Protein AF-A0A7W9QF88-F1 (afdb_monomer_lite)

Organism: NCBI:txid1042984

Sequence (93 aa):
MTTAPSSRALGRGVSQLIPSSTVTTPANQASAALAALRPVPVHIGVLQAAVVLLEDTEQRAEDEGTLAATRETVTLLRAAMDRGVESVEDDTR

Secondary structure (DSSP, 8-state):
---PPPGGGHHHHHTTTS-------HHHHHHHHHHTPPP----HHHHHHHHHHHHHHHHH--SHHHHHHHHHHHHHHHHHHHHHHHHHHHTT-

Structure (mmCIF, N/CA/C/O backbone):
data_AF-A0A7W9QF88-F1
#
_entry.id   AF-A0A7W9QF88-F1
#
loop_
_atom_site.group_PDB
_atom_site.id
_atom_site.type_symbol
_atom_site.label_atom_id
_atom_site.label_alt_id
_atom_site.label_comp_id
_atom_site.label_asym_id
_atom_site.label_entity_id
_atom_site.label_seq_id
_atom_site.pdbx_PDB_ins_code
_atom_site.Cartn_x
_atom_site.Cartn_y
_atom_site.Cartn_z
_atom_site.occupancy
_atom_site.B_iso_or_equiv
_atom_site.auth_seq_id
_atom_site.auth_comp_id
_atom_site.auth_asym_id
_atom_site.auth_atom_id
_atom_site.pdbx_PDB_model_num
ATOM 1 N N . MET A 1 1 ? 38.151 49.673 -47.753 1.00 37.72 1 MET A N 1
ATOM 2 C CA . MET A 1 1 ? 36.881 49.296 -47.096 1.00 37.72 1 MET A CA 1
ATOM 3 C C . MET A 1 1 ? 37.033 47.870 -46.592 1.00 37.72 1 MET A C 1
ATOM 5 O O . MET A 1 1 ? 37.125 46.977 -47.419 1.00 37.72 1 MET A O 1
ATOM 9 N N . THR A 1 2 ? 37.179 47.665 -45.280 1.00 41.16 2 THR A N 1
ATOM 10 C CA . THR A 1 2 ? 37.315 46.321 -44.689 1.00 41.16 2 THR A CA 1
ATOM 11 C C . THR A 1 2 ? 35.952 45.905 -44.141 1.00 41.16 2 THR A C 1
ATOM 13 O O . THR A 1 2 ? 35.376 46.615 -43.318 1.00 41.16 2 THR A O 1
ATOM 16 N N . THR A 1 3 ? 35.383 44.816 -44.648 1.00 53.06 3 THR A N 1
ATOM 17 C CA . THR A 1 3 ? 34.104 44.273 -44.175 1.00 53.06 3 THR A CA 1
ATOM 18 C C . THR A 1 3 ? 34.398 43.206 -43.128 1.00 53.06 3 THR A C 1
ATOM 20 O O . THR A 1 3 ? 34.916 42.142 -43.461 1.00 53.06 3 THR A O 1
ATOM 23 N N . ALA A 1 4 ? 34.105 43.491 -41.858 1.00 54.88 4 ALA A N 1
ATOM 24 C CA . ALA A 1 4 ? 34.234 42.509 -40.786 1.00 54.88 4 ALA A CA 1
ATOM 25 C C . ALA A 1 4 ? 33.241 41.344 -41.004 1.00 54.88 4 ALA A C 1
ATOM 27 O O . ALA A 1 4 ? 32.076 41.598 -41.329 1.00 54.88 4 ALA A O 1
ATOM 28 N N . PRO A 1 5 ? 33.659 40.076 -40.838 1.00 49.50 5 PRO A N 1
ATOM 29 C CA . PRO A 1 5 ? 32.767 38.938 -41.007 1.00 49.50 5 PRO A CA 1
ATOM 30 C C . PRO A 1 5 ? 31.708 38.919 -39.897 1.00 49.50 5 PRO A C 1
ATOM 32 O O . PRO A 1 5 ? 31.986 39.150 -38.721 1.00 49.50 5 PRO A O 1
ATOM 35 N N . SER A 1 6 ? 30.459 38.682 -40.295 1.00 51.12 6 SER A N 1
ATOM 36 C CA . SER A 1 6 ? 29.288 38.797 -39.429 1.00 51.12 6 SER A CA 1
ATOM 37 C C . SER A 1 6 ? 29.320 37.770 -38.284 1.00 51.12 6 SER A C 1
ATOM 39 O O . SER A 1 6 ? 29.348 36.562 -38.519 1.00 51.12 6 SER A O 1
ATOM 41 N N . SER A 1 7 ? 29.198 38.262 -37.050 1.00 55.09 7 SER A N 1
ATOM 42 C CA . SER A 1 7 ? 29.092 37.497 -35.792 1.00 55.09 7 SER A CA 1
ATOM 43 C C . SER A 1 7 ? 27.875 36.538 -35.718 1.00 55.09 7 SER A C 1
ATOM 45 O O . SER A 1 7 ? 27.733 35.754 -34.784 1.00 55.09 7 SER A O 1
ATOM 47 N N . ARG A 1 8 ? 26.978 36.527 -36.721 1.00 54.25 8 ARG A N 1
ATOM 48 C CA . ARG A 1 8 ? 25.733 35.728 -36.698 1.00 54.25 8 ARG A CA 1
ATOM 49 C C . ARG A 1 8 ? 25.897 34.235 -37.004 1.00 54.25 8 ARG A C 1
ATOM 51 O O . ARG A 1 8 ? 24.961 33.481 -36.754 1.00 54.25 8 ARG A O 1
ATOM 58 N N . ALA A 1 9 ? 27.040 33.786 -37.524 1.00 54.69 9 ALA A N 1
ATOM 59 C CA . ALA A 1 9 ? 27.240 32.372 -37.865 1.00 54.69 9 ALA A CA 1
ATOM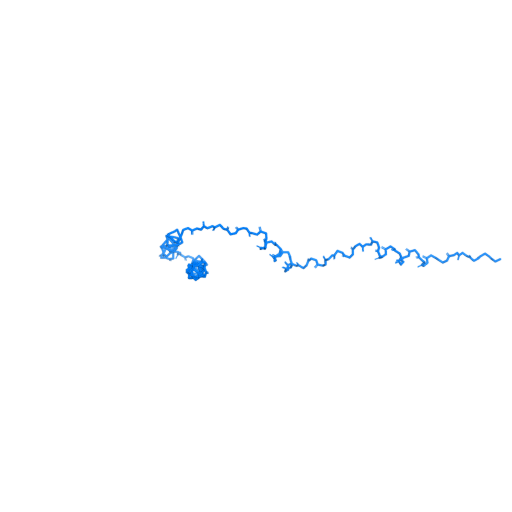 60 C C . ALA A 1 9 ? 27.526 31.478 -36.638 1.00 54.69 9 ALA A C 1
ATOM 62 O O . ALA A 1 9 ? 27.238 30.284 -36.666 1.00 54.69 9 ALA A O 1
ATOM 63 N N . LEU A 1 10 ? 28.029 32.050 -35.537 1.00 55.22 10 LEU A N 1
ATOM 64 C CA . LEU A 1 10 ? 28.460 31.294 -34.352 1.00 55.22 10 LEU A CA 1
ATOM 65 C C . LEU A 1 10 ? 27.302 30.874 -33.426 1.00 55.22 10 LEU A C 1
ATOM 67 O O . LEU A 1 10 ? 27.454 29.948 -32.637 1.00 55.22 10 LEU A O 1
ATOM 71 N N . GLY A 1 11 ? 26.124 31.498 -33.546 1.00 56.69 11 GLY A N 1
ATOM 72 C CA . GLY A 1 11 ? 24.964 31.205 -32.691 1.00 56.69 11 GLY A CA 1
ATOM 73 C C . GLY A 1 11 ? 24.121 29.997 -33.123 1.00 56.69 11 GLY A C 1
ATOM 74 O O . GLY A 1 11 ? 23.386 29.446 -32.309 1.00 56.69 11 GLY A O 1
ATOM 75 N N . ARG A 1 12 ? 24.210 29.557 -34.389 1.00 60.12 12 ARG A N 1
ATOM 76 C CA . ARG A 1 12 ? 23.383 28.441 -34.898 1.00 60.12 12 ARG A CA 1
ATOM 77 C C . ARG A 1 12 ? 24.006 27.058 -34.706 1.00 60.12 12 ARG A C 1
ATOM 79 O O . ARG A 1 12 ? 23.263 26.088 -34.616 1.00 60.12 12 ARG A O 1
ATOM 86 N N . GLY A 1 13 ? 25.333 26.970 -34.611 1.00 59.72 13 GLY A N 1
ATOM 87 C CA . GLY A 1 13 ? 26.036 25.704 -34.367 1.00 59.72 13 GLY A CA 1
ATOM 88 C C . GLY A 1 13 ? 25.967 25.252 -32.906 1.00 59.72 13 GLY A C 1
ATOM 89 O O . GLY A 1 13 ? 25.757 24.075 -32.636 1.00 59.72 13 GLY A O 1
ATOM 90 N N . VAL A 1 14 ? 26.052 26.191 -31.955 1.00 59.25 14 VAL A N 1
ATOM 91 C CA . VAL A 1 14 ? 26.005 25.879 -30.512 1.00 59.25 14 VAL A CA 1
ATOM 92 C C . VAL A 1 14 ? 24.643 25.358 -30.054 1.00 59.25 14 VAL A C 1
ATOM 94 O O . VAL A 1 14 ? 24.581 24.506 -29.176 1.00 59.25 14 VAL A O 1
ATOM 97 N N . SER A 1 15 ? 23.551 25.792 -30.690 1.00 57.44 15 SER A N 1
ATOM 98 C CA . SER A 1 15 ? 22.204 25.317 -30.353 1.00 57.44 15 SER A CA 1
ATOM 99 C C . SER A 1 15 ? 21.951 23.863 -30.777 1.00 57.44 15 SER A C 1
ATOM 101 O O . SER A 1 15 ? 21.015 23.259 -30.269 1.00 57.44 15 SER A O 1
ATOM 103 N N . GLN A 1 16 ? 22.769 23.302 -31.680 1.00 58.72 16 GLN A N 1
ATOM 104 C CA . GLN A 1 16 ? 22.738 21.874 -32.034 1.00 58.72 16 GLN A CA 1
ATOM 105 C C . GLN A 1 16 ? 23.660 21.015 -31.155 1.00 58.72 16 GLN A C 1
ATOM 107 O O . GLN A 1 16 ? 23.581 19.792 -31.202 1.00 58.72 16 GLN A O 1
ATOM 112 N N . LEU A 1 17 ? 24.535 21.644 -30.362 1.00 60.06 17 LEU A N 1
ATOM 113 C CA . LEU A 1 17 ? 25.455 20.967 -29.444 1.00 60.06 17 LEU A CA 1
ATOM 114 C C . LEU A 1 17 ? 24.910 20.856 -28.021 1.00 60.06 17 LEU A C 1
ATOM 116 O O . LEU A 1 17 ? 25.485 20.126 -27.221 1.00 60.06 17 LEU A O 1
ATOM 120 N N . ILE A 1 18 ? 23.824 21.563 -27.697 1.00 61.16 18 ILE A N 1
ATOM 121 C CA . ILE A 1 18 ? 23.080 21.328 -26.462 1.00 61.16 18 ILE A CA 1
ATOM 122 C C . ILE A 1 18 ? 22.195 20.116 -26.751 1.00 61.16 18 ILE A C 1
ATOM 124 O O . ILE A 1 18 ? 21.247 20.252 -27.533 1.00 61.16 18 ILE A O 1
ATOM 128 N N . PRO A 1 19 ? 22.478 18.934 -26.170 1.00 56.34 19 PRO A N 1
ATOM 129 C CA . PRO A 1 19 ? 21.541 17.831 -26.239 1.00 56.34 19 PRO A CA 1
ATOM 130 C C . PRO A 1 19 ? 20.244 18.386 -25.674 1.00 56.34 19 PRO A C 1
ATOM 132 O O . PRO A 1 19 ? 20.216 18.853 -24.534 1.00 56.34 19 PRO A O 1
ATOM 135 N N . SER A 1 20 ? 19.198 18.424 -26.496 1.00 56.16 20 SER A N 1
ATOM 136 C CA . SER A 1 20 ? 17.858 18.703 -26.005 1.00 56.16 20 SER A CA 1
ATOM 137 C C . SER A 1 20 ? 17.584 17.582 -25.021 1.00 56.16 20 SER A C 1
ATOM 139 O O . SER A 1 20 ? 17.334 16.454 -25.446 1.00 56.16 20 SER A O 1
ATOM 141 N N . SER A 1 21 ? 17.793 17.842 -23.728 1.00 57.25 21 SER A N 1
ATOM 142 C CA . SER A 1 21 ? 17.537 16.866 -22.686 1.00 57.25 21 SER A CA 1
ATOM 143 C C . SER A 1 21 ? 16.115 16.408 -22.931 1.00 57.25 21 SER A C 1
ATOM 145 O O . SER A 1 21 ? 15.195 17.228 -22.984 1.00 57.25 21 SER A O 1
ATOM 147 N N . THR A 1 22 ? 15.959 15.117 -23.230 1.00 61.78 22 THR A N 1
ATOM 148 C CA . THR A 1 22 ? 14.652 14.474 -23.337 1.00 61.78 22 THR A CA 1
ATOM 149 C C . THR A 1 22 ? 13.811 15.041 -22.217 1.00 61.78 22 THR A C 1
ATOM 151 O O . THR A 1 22 ? 14.237 14.958 -21.067 1.00 61.78 22 THR A O 1
ATOM 154 N N . VAL A 1 23 ? 12.716 15.726 -22.558 1.00 61.25 23 VAL A N 1
ATOM 155 C CA . VAL A 1 23 ? 11.883 16.426 -21.581 1.00 61.25 23 VAL A CA 1
ATOM 156 C C . VAL A 1 23 ? 11.378 15.366 -20.614 1.00 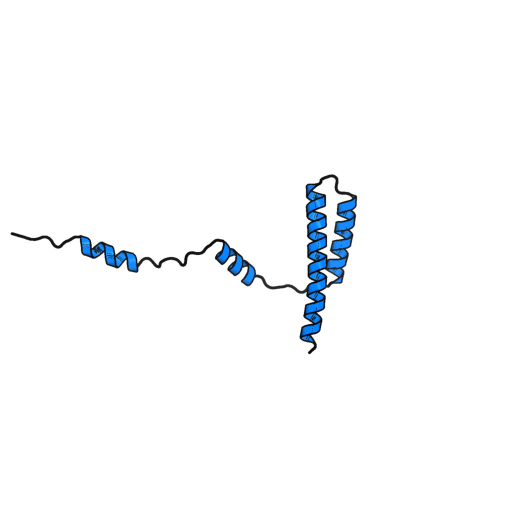61.25 23 VAL A C 1
ATOM 158 O O . VAL A 1 23 ? 10.429 14.635 -20.897 1.00 61.25 23 VAL A O 1
ATOM 161 N N . THR A 1 24 ? 12.083 15.216 -19.499 1.00 68.38 24 THR A N 1
ATOM 162 C CA . THR A 1 24 ? 11.770 14.224 -18.489 1.00 68.38 24 THR A CA 1
ATOM 163 C C . THR A 1 24 ? 10.598 14.784 -17.706 1.00 68.38 24 THR A C 1
ATOM 165 O O . THR A 1 24 ? 10.773 15.498 -16.721 1.00 68.38 24 THR A O 1
ATOM 168 N N . THR A 1 25 ? 9.388 14.519 -18.192 1.00 82.44 25 THR A N 1
ATOM 169 C CA . THR A 1 25 ? 8.163 14.910 -17.498 1.00 82.44 25 THR A CA 1
ATOM 170 C C . THR A 1 25 ? 8.075 14.166 -16.161 1.00 82.44 25 THR A C 1
ATOM 172 O O . THR A 1 25 ? 8.575 13.042 -16.058 1.00 82.44 25 THR A O 1
ATOM 175 N N . PRO A 1 26 ? 7.414 14.732 -15.137 1.00 84.62 26 PRO A N 1
ATOM 176 C CA . PRO A 1 26 ? 7.161 14.017 -13.885 1.00 84.62 26 PRO A CA 1
ATOM 177 C C . PRO A 1 26 ? 6.494 12.652 -14.108 1.00 84.62 26 PRO A C 1
ATOM 179 O O . PRO A 1 26 ? 6.841 11.680 -13.446 1.00 84.62 26 PRO A O 1
ATOM 182 N N . ALA A 1 27 ? 5.611 12.553 -15.107 1.00 86.94 27 ALA A N 1
ATOM 183 C CA . ALA A 1 27 ? 4.982 11.296 -15.502 1.00 86.94 27 ALA A CA 1
ATOM 184 C C . ALA A 1 27 ? 5.997 10.259 -16.017 1.00 86.94 27 ALA A C 1
ATOM 186 O O . ALA A 1 27 ? 5.925 9.101 -15.618 1.00 86.94 27 ALA A O 1
ATOM 187 N N . ASN A 1 28 ? 6.974 10.671 -16.837 1.00 85.06 28 ASN A N 1
ATOM 188 C CA . ASN A 1 28 ? 8.033 9.784 -17.332 1.00 85.06 28 ASN A CA 1
ATOM 189 C C . ASN A 1 28 ? 8.980 9.326 -16.212 1.00 85.06 28 ASN A C 1
ATOM 191 O O . ASN A 1 28 ? 9.487 8.209 -16.256 1.00 85.06 28 ASN A O 1
ATOM 195 N N . GLN A 1 29 ? 9.218 10.167 -15.199 1.00 86.00 29 GLN A N 1
ATOM 196 C CA . GLN A 1 29 ? 10.001 9.765 -14.023 1.00 86.00 29 GLN A CA 1
ATOM 197 C C . GLN A 1 29 ? 9.227 8.770 -13.163 1.00 86.00 29 GLN A C 1
ATOM 199 O O . GLN A 1 29 ? 9.796 7.774 -12.731 1.00 86.00 29 GLN A O 1
ATOM 204 N N . ALA A 1 30 ? 7.931 9.013 -12.950 1.00 85.88 30 ALA A N 1
ATOM 205 C CA . ALA A 1 30 ? 7.073 8.122 -12.182 1.00 85.88 30 ALA A CA 1
ATOM 206 C C . ALA A 1 30 ? 6.955 6.743 -12.844 1.00 85.88 30 ALA A C 1
ATOM 208 O O . ALA A 1 30 ? 7.122 5.728 -12.174 1.00 85.88 30 ALA A O 1
ATOM 209 N N . SER A 1 31 ? 6.738 6.685 -14.160 1.00 86.56 31 SER A N 1
ATOM 210 C CA . SER A 1 31 ? 6.666 5.415 -14.888 1.00 86.56 31 SER A CA 1
ATOM 211 C C . SER A 1 31 ? 8.004 4.675 -14.900 1.00 86.56 31 SER A C 1
ATOM 213 O O . SER A 1 31 ? 8.022 3.467 -14.679 1.00 86.56 31 SER A O 1
ATOM 215 N N . ALA A 1 32 ? 9.126 5.381 -15.077 1.00 87.25 32 ALA A N 1
ATOM 216 C CA . ALA A 1 32 ? 10.455 4.780 -14.987 1.00 87.25 32 ALA A CA 1
ATOM 217 C C . ALA A 1 32 ? 10.756 4.239 -13.578 1.00 87.25 32 ALA A C 1
ATOM 219 O O . ALA A 1 32 ? 11.297 3.144 -13.444 1.00 87.25 32 ALA A O 1
ATOM 220 N N . ALA A 1 33 ? 10.371 4.974 -12.531 1.00 86.31 33 ALA A N 1
ATOM 221 C CA . ALA A 1 33 ? 10.521 4.531 -11.149 1.00 86.31 33 ALA A CA 1
ATOM 222 C C . ALA A 1 33 ? 9.667 3.290 -10.858 1.00 86.31 33 ALA A C 1
ATOM 224 O O . ALA A 1 33 ? 10.168 2.340 -10.265 1.00 86.31 33 ALA A O 1
ATOM 225 N N . LEU A 1 34 ? 8.413 3.262 -11.325 1.00 85.44 34 LEU A N 1
ATOM 226 C CA . LEU A 1 34 ? 7.530 2.099 -11.197 1.00 85.44 34 LEU A CA 1
ATOM 227 C C . LEU A 1 34 ? 8.069 0.885 -11.960 1.00 85.44 34 LEU A C 1
ATOM 229 O O . LEU A 1 34 ? 8.059 -0.219 -11.425 1.00 85.44 34 LEU A O 1
ATOM 233 N N . ALA A 1 35 ? 8.592 1.083 -13.172 1.00 87.12 35 ALA A N 1
ATOM 234 C CA . ALA A 1 35 ? 9.196 0.017 -13.970 1.00 87.12 35 ALA A CA 1
ATOM 235 C C . ALA A 1 35 ? 10.472 -0.561 -13.333 1.00 87.12 35 ALA A C 1
ATOM 237 O O . ALA A 1 35 ? 10.826 -1.708 -13.596 1.00 87.12 35 ALA A O 1
ATOM 238 N N . ALA A 1 36 ?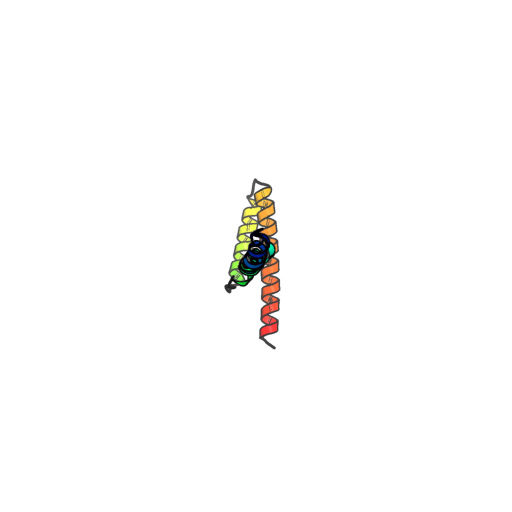 11.159 0.217 -12.492 1.00 91.06 36 ALA A N 1
ATOM 239 C CA . ALA A 1 36 ? 12.328 -0.239 -11.748 1.00 91.06 36 ALA A CA 1
ATOM 240 C C . ALA A 1 36 ? 11.974 -1.057 -10.490 1.00 91.06 36 ALA A C 1
ATOM 242 O O . ALA A 1 36 ? 12.864 -1.666 -9.891 1.00 91.06 36 ALA A O 1
ATOM 243 N N . LEU A 1 37 ? 10.704 -1.085 -10.066 1.00 90.50 37 LEU A N 1
ATOM 244 C CA . LEU A 1 37 ? 10.279 -1.871 -8.911 1.00 90.50 37 LEU A CA 1
ATOM 245 C C . LEU A 1 37 ? 10.233 -3.359 -9.261 1.00 90.50 37 LEU A C 1
ATOM 247 O O . LEU A 1 37 ? 9.645 -3.769 -10.260 1.00 90.50 37 LEU A O 1
ATOM 251 N N . ARG A 1 38 ? 10.812 -4.189 -8.389 1.00 87.12 38 ARG A N 1
ATOM 252 C CA . ARG A 1 38 ? 10.697 -5.645 -8.487 1.00 87.12 38 ARG A CA 1
ATOM 253 C C . ARG A 1 38 ? 9.539 -6.128 -7.609 1.00 87.12 38 ARG A C 1
ATOM 255 O O . ARG A 1 38 ? 9.580 -5.864 -6.404 1.00 87.12 38 ARG A O 1
ATOM 262 N N . PRO A 1 39 ? 8.553 -6.864 -8.151 1.00 82.44 39 PRO A N 1
ATOM 263 C CA . PRO A 1 39 ? 7.522 -7.478 -7.327 1.00 82.44 39 PRO A CA 1
ATOM 264 C C . PRO A 1 39 ? 8.152 -8.512 -6.386 1.00 82.44 39 PRO A C 1
ATOM 266 O O . PRO A 1 39 ? 9.049 -9.267 -6.771 1.00 82.44 39 PRO A O 1
ATOM 269 N N . VAL A 1 40 ? 7.696 -8.523 -5.135 1.00 84.75 40 VAL A N 1
ATOM 270 C CA . VAL A 1 40 ? 8.108 -9.503 -4.125 1.00 84.75 40 VAL A CA 1
ATOM 271 C C . VAL A 1 40 ? 6.908 -10.398 -3.835 1.00 84.75 40 VAL A C 1
ATOM 273 O O . VAL A 1 40 ? 5.855 -9.870 -3.473 1.00 84.75 40 VAL A O 1
ATOM 276 N N . PRO A 1 41 ? 7.034 -11.728 -3.985 1.00 84.62 41 PRO A N 1
ATOM 277 C CA . PRO A 1 41 ? 5.948 -12.630 -3.651 1.00 84.62 41 PRO A CA 1
ATOM 278 C C . PRO A 1 41 ? 5.689 -12.576 -2.146 1.00 84.62 41 PRO A C 1
ATOM 280 O O . PRO A 1 41 ? 6.601 -12.721 -1.329 1.00 84.62 41 PRO A O 1
ATOM 283 N N . 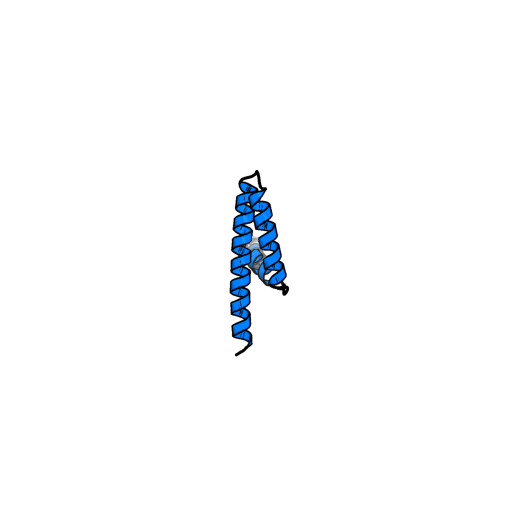VAL A 1 42 ? 4.428 -12.376 -1.785 1.00 88.00 42 VAL A N 1
ATOM 284 C CA . VAL A 1 42 ? 3.947 -12.411 -0.404 1.00 88.00 42 VAL A CA 1
ATOM 285 C C . VAL A 1 42 ? 2.914 -13.519 -0.273 1.00 88.00 42 VAL A C 1
ATOM 287 O O . VAL A 1 42 ? 2.185 -13.820 -1.214 1.00 88.00 42 VAL A O 1
ATOM 290 N N . HIS A 1 43 ? 2.858 -14.155 0.894 1.00 91.81 43 HIS A N 1
ATOM 291 C CA . HIS A 1 43 ? 1.853 -15.183 1.143 1.00 91.81 43 HIS A CA 1
ATOM 292 C C . HIS A 1 43 ? 0.493 -14.513 1.351 1.00 91.81 43 HIS A C 1
ATOM 294 O O . HIS A 1 43 ? 0.396 -13.560 2.124 1.00 91.81 43 HIS A O 1
ATOM 300 N N . ILE A 1 44 ? -0.566 -15.044 0.732 1.00 91.12 44 ILE A N 1
ATOM 301 C CA . ILE A 1 44 ? -1.933 -14.514 0.889 1.00 91.12 44 ILE A CA 1
ATOM 302 C C . ILE A 1 44 ? -2.342 -14.449 2.369 1.00 91.12 44 ILE A C 1
ATOM 304 O O . ILE A 1 44 ? -2.936 -13.463 2.794 1.00 91.12 44 ILE A O 1
ATOM 308 N N . GLY A 1 45 ? -1.929 -15.424 3.187 1.00 92.56 45 GLY A N 1
ATOM 309 C CA . GLY A 1 45 ? -2.187 -15.413 4.633 1.00 92.56 45 GLY A CA 1
ATOM 310 C C . GLY A 1 45 ? -1.622 -14.189 5.369 1.00 92.56 45 GLY A C 1
ATOM 311 O O . GLY A 1 45 ? -2.202 -13.749 6.357 1.00 92.56 45 GLY A O 1
ATOM 312 N N . VAL A 1 46 ? -0.534 -13.585 4.873 1.00 93.62 46 VAL A N 1
ATOM 313 C CA . VAL A 1 46 ? 0.026 -12.344 5.439 1.00 93.62 46 VAL A CA 1
ATOM 314 C C . VAL A 1 46 ? -0.872 -11.149 5.118 1.00 93.62 46 VAL A C 1
ATOM 316 O O . VAL A 1 46 ? -1.121 -10.321 5.990 1.00 93.62 46 VAL A O 1
ATOM 319 N N . LEU A 1 47 ? -1.401 -11.077 3.892 1.00 93.50 47 LEU A N 1
ATOM 320 C CA . LEU A 1 47 ? -2.347 -10.032 3.486 1.00 93.50 47 LEU A CA 1
ATOM 321 C C . LEU A 1 47 ? -3.665 -10.153 4.267 1.00 93.50 47 LEU A C 1
ATOM 323 O O . LEU A 1 47 ? -4.180 -9.153 4.757 1.00 93.50 47 LEU A O 1
ATOM 327 N N . GLN A 1 48 ? -4.164 -11.378 4.455 1.00 93.31 48 GLN A N 1
ATOM 328 C CA . GLN A 1 48 ? -5.346 -11.654 5.277 1.00 93.31 48 GLN A CA 1
ATOM 329 C C . GLN A 1 48 ? -5.137 -11.225 6.735 1.00 93.31 48 GLN A C 1
ATOM 331 O O . GLN A 1 48 ? -5.994 -10.554 7.304 1.00 93.31 48 GLN A O 1
ATOM 336 N N . ALA A 1 49 ? -3.983 -11.549 7.328 1.00 95.88 49 ALA A N 1
ATOM 337 C CA . ALA A 1 49 ? -3.653 -11.115 8.684 1.00 95.88 49 ALA A CA 1
ATOM 338 C C . ALA A 1 49 ? -3.579 -9.583 8.800 1.00 95.88 49 ALA A C 1
ATOM 340 O O . ALA A 1 49 ? -4.078 -9.019 9.771 1.00 95.88 49 ALA A O 1
ATOM 341 N N . ALA A 1 50 ? -3.007 -8.901 7.803 1.00 95.50 50 ALA A N 1
ATOM 342 C CA . ALA A 1 50 ? -2.958 -7.441 7.775 1.00 95.50 50 ALA A CA 1
ATOM 343 C C . ALA A 1 50 ? -4.360 -6.813 7.728 1.00 95.50 50 ALA A C 1
ATOM 345 O O . ALA A 1 50 ? -4.604 -5.842 8.438 1.00 95.50 50 ALA A O 1
ATOM 346 N N . VAL A 1 51 ? -5.291 -7.385 6.955 1.00 96.62 51 VAL A N 1
ATOM 347 C CA . VAL A 1 51 ? -6.693 -6.930 6.928 1.00 96.62 51 VAL A CA 1
ATOM 348 C C . VAL A 1 51 ? -7.333 -7.042 8.312 1.00 96.62 51 VAL A C 1
ATOM 350 O O . VAL A 1 51 ? -7.913 -6.067 8.773 1.00 96.62 51 VAL A O 1
ATOM 353 N N . VAL A 1 52 ? -7.156 -8.166 9.014 1.00 96.88 52 VAL A N 1
ATOM 354 C CA . VAL A 1 52 ? -7.701 -8.346 10.374 1.00 96.88 52 VAL A CA 1
ATOM 355 C C . VAL A 1 52 ? -7.141 -7.304 11.354 1.00 96.88 52 VAL A C 1
ATOM 357 O O . VAL A 1 52 ? -7.883 -6.748 12.160 1.00 96.88 52 VAL A O 1
ATOM 360 N N . LEU A 1 53 ? -5.841 -7.000 11.276 1.00 96.00 53 LEU A N 1
ATOM 361 C CA . LEU A 1 53 ? -5.214 -5.975 12.122 1.00 96.00 53 LEU A CA 1
ATOM 362 C C . LEU A 1 53 ? -5.716 -4.559 11.802 1.00 96.00 53 LEU A C 1
ATOM 364 O O . LEU A 1 53 ? -5.865 -3.731 12.701 1.00 96.00 53 LEU A O 1
ATOM 368 N N . LEU A 1 54 ? -5.975 -4.271 10.527 1.00 94.69 54 LEU A N 1
ATOM 369 C CA . LEU A 1 54 ? -6.527 -2.990 10.092 1.00 94.69 54 LEU A CA 1
ATOM 370 C C . LEU A 1 54 ? -7.992 -2.837 10.519 1.00 94.69 54 LEU A C 1
ATOM 372 O O . LEU A 1 54 ? -8.370 -1.764 10.966 1.00 94.69 54 LEU A O 1
ATOM 376 N N . GLU A 1 55 ? -8.793 -3.899 10.470 1.00 93.25 55 GLU A N 1
ATOM 377 C CA . GLU A 1 55 ? -10.175 -3.891 10.969 1.00 93.25 55 GLU A CA 1
ATOM 378 C C . GLU A 1 55 ? -10.228 -3.650 12.494 1.00 93.25 55 GLU A C 1
ATOM 380 O O . GLU A 1 55 ? -11.057 -2.871 12.965 1.00 93.25 55 GLU A O 1
ATOM 385 N N . ASP A 1 56 ? -9.295 -4.219 13.272 1.00 93.81 56 ASP A N 1
ATOM 386 C CA . ASP A 1 56 ? -9.142 -3.875 14.700 1.00 93.81 56 ASP A CA 1
ATOM 387 C C . ASP A 1 56 ? -8.716 -2.410 14.895 1.0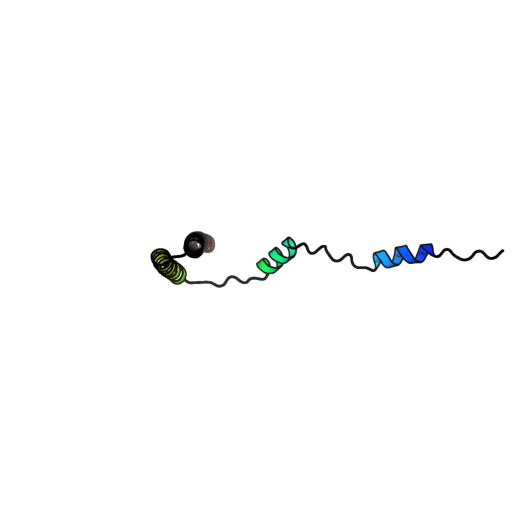0 93.81 56 ASP A C 1
ATOM 389 O O . ASP A 1 56 ? -9.220 -1.718 15.781 1.00 93.81 56 ASP A O 1
ATOM 393 N N . THR A 1 57 ? -7.830 -1.903 14.032 1.00 90.75 57 THR A N 1
ATOM 394 C CA . THR A 1 57 ? -7.407 -0.494 14.057 1.00 90.75 57 THR A CA 1
ATOM 395 C C . THR A 1 57 ? -8.581 0.441 13.767 1.00 90.75 57 THR A C 1
ATOM 397 O O . THR A 1 57 ? -8.734 1.445 14.457 1.00 90.75 57 THR A O 1
ATOM 400 N N . GLU A 1 58 ? -9.446 0.099 12.808 1.00 90.75 58 GLU A N 1
ATOM 401 C CA . GLU A 1 58 ? -10.657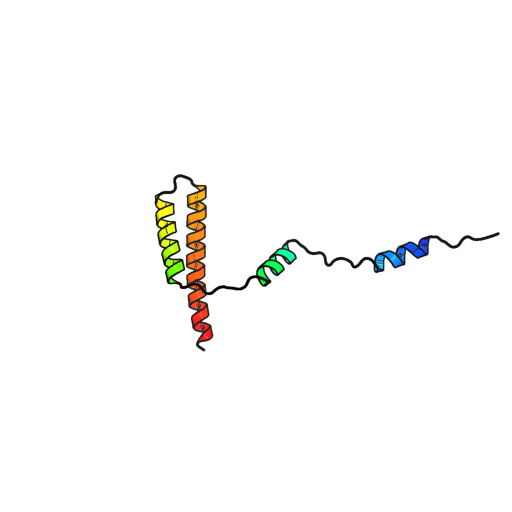 0.856 12.477 1.00 90.75 58 GLU A CA 1
ATOM 402 C C . GLU A 1 58 ? -11.587 0.981 13.690 1.00 90.75 58 GLU A C 1
ATOM 404 O O . GLU A 1 58 ? -12.070 2.069 13.996 1.00 90.75 58 GLU A O 1
ATOM 409 N N . GLN A 1 59 ? -11.780 -0.116 14.429 1.00 89.12 59 GLN A N 1
ATOM 410 C CA . GLN A 1 59 ? -12.641 -0.152 15.612 1.00 89.12 59 GLN A CA 1
ATOM 411 C C . GLN A 1 59 ? -12.128 0.729 16.764 1.00 89.12 59 GLN A C 1
ATOM 413 O O . GLN A 1 59 ? -12.896 1.099 17.657 1.00 89.12 59 GLN A O 1
ATOM 418 N N . ARG A 1 60 ? -10.828 1.036 16.768 1.00 91.56 60 ARG A N 1
ATOM 419 C CA . ARG A 1 60 ? -10.129 1.773 17.829 1.00 91.56 60 ARG A CA 1
ATOM 420 C C . ARG A 1 60 ? -9.725 3.186 17.418 1.00 91.56 60 ARG A C 1
ATOM 422 O O . ARG A 1 60 ? -9.247 3.936 18.265 1.00 91.56 60 ARG A O 1
ATOM 429 N N . ALA A 1 61 ? -9.850 3.527 16.141 1.00 91.25 61 ALA A N 1
ATOM 430 C CA . ALA A 1 61 ? -9.436 4.813 15.613 1.00 91.25 61 ALA A CA 1
ATOM 431 C C . ALA A 1 61 ? -10.381 5.921 16.093 1.00 91.25 61 ALA A C 1
ATOM 433 O O . ALA A 1 61 ? -11.596 5.849 15.928 1.00 91.25 61 ALA A O 1
ATOM 434 N N . GLU A 1 62 ? -9.799 6.967 16.673 1.00 92.19 62 GLU A N 1
ATOM 435 C CA . GLU A 1 62 ? -10.525 8.164 17.120 1.00 92.19 62 GLU A CA 1
ATOM 436 C C . GLU A 1 62 ? -10.503 9.277 16.058 1.00 92.19 62 GLU A C 1
ATOM 438 O O . GLU A 1 62 ? -11.310 10.203 16.099 1.00 92.19 62 GLU A O 1
ATOM 443 N N . ASP A 1 63 ? -9.575 9.178 15.101 1.00 95.56 63 ASP A N 1
ATOM 444 C CA . ASP A 1 63 ? -9.354 10.146 14.032 1.00 95.56 63 ASP A CA 1
ATOM 445 C C . ASP A 1 63 ? -9.931 9.655 12.696 1.00 95.56 63 ASP A C 1
ATOM 447 O O . ASP A 1 63 ? -9.630 8.551 12.230 1.00 95.56 63 ASP A O 1
ATOM 451 N N . GLU A 1 64 ? -10.716 10.517 12.047 1.00 93.44 64 GLU A N 1
ATOM 452 C CA . GLU A 1 64 ? -11.376 10.214 10.772 1.00 93.44 64 GLU A CA 1
ATOM 453 C C . GLU A 1 64 ? -10.364 9.995 9.637 1.00 93.44 64 GLU A C 1
ATOM 455 O O . GLU A 1 64 ? -10.589 9.165 8.758 1.00 93.44 64 GLU A O 1
ATOM 460 N N . GLY A 1 65 ? -9.220 10.691 9.658 1.00 94.62 65 GLY A N 1
ATOM 461 C CA . GLY A 1 65 ? -8.163 10.494 8.663 1.00 94.62 65 GLY A CA 1
ATOM 462 C C . GLY A 1 65 ? -7.565 9.089 8.736 1.00 94.62 65 GLY A C 1
ATOM 463 O O . GLY A 1 65 ? -7.371 8.428 7.714 1.00 94.62 65 GLY A O 1
ATOM 464 N N . THR A 1 66 ? -7.342 8.606 9.954 1.00 92.06 66 THR A N 1
ATOM 465 C CA . THR A 1 66 ? -6.865 7.248 10.234 1.00 92.06 66 THR A CA 1
ATOM 466 C C . THR A 1 66 ? -7.891 6.201 9.806 1.00 92.06 66 THR A C 1
ATOM 468 O O . THR A 1 66 ? -7.532 5.222 9.149 1.00 92.06 66 THR A O 1
ATOM 471 N N . LEU A 1 67 ? -9.172 6.427 10.104 1.00 93.88 67 LEU A N 1
ATOM 472 C CA . LEU A 1 67 ? -10.292 5.598 9.643 1.00 93.88 67 LEU A CA 1
ATOM 473 C C . LEU A 1 67 ? -10.343 5.501 8.112 1.00 93.88 67 LEU A C 1
ATOM 475 O O . LEU A 1 67 ? -10.383 4.399 7.558 1.00 93.88 67 LEU A O 1
ATOM 479 N N . ALA A 1 68 ? -10.288 6.641 7.423 1.00 95.38 68 ALA A N 1
ATOM 480 C CA . ALA A 1 68 ? -10.334 6.703 5.966 1.00 95.38 68 ALA A CA 1
ATOM 481 C C . ALA A 1 68 ? -9.153 5.954 5.326 1.00 95.38 68 ALA A C 1
ATOM 483 O O . ALA A 1 68 ? -9.360 5.096 4.466 1.00 95.38 68 ALA A O 1
ATOM 484 N N . ALA A 1 69 ? -7.930 6.207 5.801 1.00 94.06 69 ALA A N 1
ATOM 485 C CA . ALA A 1 69 ? -6.728 5.530 5.317 1.00 94.06 69 ALA A CA 1
ATOM 486 C C . ALA A 1 69 ? -6.767 4.012 5.563 1.00 94.06 69 ALA A C 1
ATOM 488 O O . ALA A 1 69 ? -6.339 3.223 4.716 1.00 94.06 69 ALA A O 1
ATOM 489 N N . THR A 1 70 ? -7.312 3.586 6.705 1.00 95.75 70 THR A N 1
ATOM 490 C CA . THR A 1 70 ? -7.450 2.167 7.059 1.00 95.75 70 THR A CA 1
ATOM 491 C C . THR A 1 70 ? -8.400 1.456 6.097 1.00 95.75 70 THR A C 1
ATOM 493 O O . THR A 1 70 ? -8.032 0.439 5.506 1.00 95.75 70 THR A O 1
ATOM 496 N N . ARG A 1 71 ? -9.581 2.033 5.846 1.00 95.75 71 ARG A N 1
ATOM 497 C CA . ARG A 1 71 ? -10.572 1.494 4.897 1.00 95.75 71 ARG A CA 1
ATOM 498 C C . ARG A 1 71 ? -10.043 1.419 3.470 1.00 95.75 71 ARG A C 1
ATOM 500 O O . ARG A 1 71 ? -10.255 0.420 2.775 1.00 95.75 71 ARG A O 1
ATOM 507 N N . GLU A 1 72 ? -9.341 2.460 3.030 1.00 97.00 72 GLU A N 1
ATOM 508 C CA . GLU A 1 72 ? -8.706 2.484 1.714 1.00 97.00 72 GLU A CA 1
ATOM 509 C C . GLU A 1 72 ? -7.658 1.370 1.599 1.00 97.00 72 GLU A C 1
ATOM 511 O O . GLU A 1 72 ? -7.672 0.594 0.642 1.00 97.00 72 GLU A O 1
ATOM 516 N N . THR A 1 73 ? -6.818 1.208 2.623 1.00 96.12 73 THR A N 1
ATOM 517 C CA . THR A 1 73 ? -5.799 0.152 2.661 1.00 96.12 73 THR A CA 1
ATOM 518 C C . THR A 1 73 ? -6.430 -1.240 2.620 1.00 96.12 73 THR A C 1
ATOM 520 O O . THR A 1 73 ? -5.994 -2.082 1.835 1.00 96.12 73 THR A O 1
ATOM 523 N N . VAL A 1 74 ? -7.491 -1.492 3.395 1.00 96.44 74 VAL A N 1
ATOM 524 C CA . VAL A 1 74 ? -8.224 -2.771 3.359 1.00 96.44 74 VAL A CA 1
ATOM 525 C C . VAL A 1 74 ? -8.786 -3.046 1.962 1.00 96.44 74 VAL A C 1
ATOM 527 O O . VAL A 1 74 ? -8.662 -4.164 1.458 1.00 96.44 74 VAL A O 1
ATOM 530 N N . THR A 1 75 ? -9.346 -2.031 1.304 1.00 96.62 75 THR A N 1
ATOM 531 C CA . THR A 1 75 ? -9.875 -2.153 -0.063 1.00 96.62 75 THR A CA 1
ATOM 532 C C . THR A 1 75 ? -8.773 -2.534 -1.054 1.00 96.62 75 THR A C 1
ATOM 534 O O . THR A 1 75 ? -8.944 -3.459 -1.852 1.00 96.62 75 THR A O 1
ATOM 537 N N . LEU A 1 76 ? -7.610 -1.881 -0.966 1.00 95.62 76 LEU A N 1
ATOM 538 C CA . LEU A 1 76 ? -6.454 -2.173 -1.815 1.00 95.62 76 LEU A CA 1
ATOM 539 C C . LEU A 1 76 ? -5.900 -3.583 -1.584 1.00 95.62 76 LEU A C 1
ATOM 541 O O . LEU A 1 76 ? -5.561 -4.267 -2.551 1.00 95.62 76 LEU A O 1
ATOM 545 N N . LEU A 1 77 ? -5.828 -4.034 -0.328 1.00 94.75 77 LEU A N 1
ATOM 546 C CA . LEU A 1 77 ? -5.356 -5.376 0.016 1.00 94.75 77 LEU A CA 1
ATOM 547 C C . LEU A 1 77 ? -6.296 -6.461 -0.515 1.00 94.75 77 LEU A C 1
ATOM 549 O O . LEU A 1 77 ? -5.821 -7.443 -1.083 1.00 94.75 77 LEU A O 1
ATOM 553 N N . ARG A 1 78 ? -7.617 -6.272 -0.395 1.00 94.75 78 ARG A N 1
ATOM 554 C CA . ARG A 1 78 ? -8.614 -7.200 -0.957 1.00 94.75 78 ARG A CA 1
ATOM 555 C C . ARG A 1 78 ? -8.490 -7.289 -2.479 1.00 94.75 78 ARG A C 1
ATOM 557 O O . ARG A 1 78 ? -8.285 -8.377 -3.003 1.00 94.75 78 ARG A O 1
ATOM 564 N N . ALA A 1 79 ? -8.426 -6.147 -3.166 1.00 93.50 79 ALA A N 1
ATOM 565 C CA . ALA A 1 79 ? -8.216 -6.112 -4.614 1.00 93.50 79 ALA A CA 1
ATOM 566 C C . ALA A 1 79 ? -6.856 -6.693 -5.057 1.00 93.50 79 ALA A C 1
ATOM 568 O O . ALA A 1 79 ? -6.705 -7.152 -6.189 1.00 93.50 79 ALA A O 1
ATOM 569 N N . ALA A 1 80 ? -5.819 -6.625 -4.216 1.00 90.25 80 ALA A N 1
ATOM 570 C CA . ALA A 1 80 ? -4.531 -7.262 -4.492 1.00 90.25 80 ALA A CA 1
ATOM 571 C C . ALA A 1 80 ? -4.601 -8.789 -4.352 1.00 90.25 80 ALA A C 1
ATOM 573 O O . ALA A 1 80 ? -4.003 -9.490 -5.165 1.00 90.25 80 ALA A O 1
ATOM 574 N N . MET A 1 81 ? -5.342 -9.300 -3.364 1.00 92.75 81 MET A N 1
ATOM 575 C CA . MET A 1 81 ? -5.577 -10.738 -3.211 1.00 92.75 81 MET A CA 1
ATOM 576 C C . MET A 1 81 ? -6.376 -11.299 -4.390 1.00 92.75 81 MET A C 1
ATOM 578 O O . MET A 1 81 ? -5.956 -12.307 -4.948 1.00 92.75 81 MET A O 1
ATOM 582 N N . ASP A 1 82 ? -7.438 -10.616 -4.826 1.00 91.44 82 ASP A N 1
ATOM 583 C CA . ASP A 1 82 ? -8.267 -11.060 -5.957 1.00 91.44 82 ASP A CA 1
ATOM 584 C C . ASP A 1 82 ? -7.446 -11.169 -7.256 1.00 91.44 82 ASP A C 1
ATOM 586 O O . ASP A 1 82 ? -7.416 -12.219 -7.894 1.00 91.44 82 ASP A O 1
ATOM 590 N N . ARG A 1 83 ? -6.660 -10.133 -7.584 1.00 86.12 83 ARG A N 1
ATOM 591 C CA . ARG A 1 83 ? -5.739 -10.150 -8.741 1.00 86.12 83 ARG A CA 1
ATOM 592 C C . ARG A 1 83 ? -4.647 -11.215 -8.626 1.00 86.12 83 ARG A C 1
ATOM 594 O O . ARG A 1 83 ? -4.188 -11.756 -9.629 1.00 86.12 83 ARG A O 1
ATOM 601 N N . GLY A 1 84 ? -4.188 -11.485 -7.404 1.00 77.94 84 GLY A N 1
ATOM 602 C CA . GLY A 1 84 ? -3.203 -12.529 -7.135 1.00 77.94 84 GLY A CA 1
ATOM 603 C C . GLY A 1 84 ? -3.751 -13.933 -7.396 1.00 77.94 84 GLY A C 1
ATOM 604 O O . GLY A 1 84 ? -3.002 -14.782 -7.865 1.00 77.94 84 GLY A O 1
ATOM 605 N N . VAL A 1 85 ? -5.043 -14.166 -7.137 1.00 66.44 85 VAL A N 1
ATOM 606 C CA . VAL A 1 85 ? -5.722 -15.432 -7.458 1.00 66.44 85 VAL A CA 1
ATOM 607 C C . VAL A 1 85 ? -5.845 -15.607 -8.972 1.00 66.44 85 VAL A C 1
ATOM 609 O O . VAL A 1 85 ? -5.486 -16.665 -9.481 1.00 66.44 85 VAL A O 1
ATOM 612 N N . GLU A 1 86 ? -6.245 -14.558 -9.696 1.00 63.16 86 GLU A N 1
ATOM 613 C CA . GLU A 1 86 ? -6.365 -14.588 -11.164 1.00 63.16 86 GLU A CA 1
ATOM 614 C C . GLU A 1 86 ? -5.020 -14.879 -11.857 1.00 63.16 86 GLU A C 1
ATOM 616 O O . GLU A 1 86 ? -4.959 -15.651 -12.811 1.00 63.16 86 GLU A O 1
ATOM 621 N N . SER A 1 87 ? -3.910 -14.331 -11.348 1.00 58.62 87 SER A N 1
ATOM 622 C CA . SER A 1 87 ? -2.582 -14.553 -11.941 1.00 58.62 87 SER A CA 1
ATOM 623 C C . SER A 1 87 ? -2.043 -15.980 -11.761 1.00 58.62 87 SER A C 1
ATOM 625 O O . SER A 1 87 ? -1.133 -16.360 -12.496 1.00 58.62 87 SER A O 1
ATOM 627 N N . VAL A 1 88 ? -2.552 -16.762 -10.800 1.00 60.28 88 VAL A N 1
ATOM 628 C CA . VAL A 1 88 ? -2.155 -18.173 -10.613 1.00 60.28 88 VAL A CA 1
ATOM 629 C C . VAL A 1 88 ? -2.857 -19.079 -11.629 1.00 60.28 88 VAL A C 1
ATOM 631 O O . VAL A 1 88 ? -2.286 -20.078 -12.067 1.00 60.28 88 VAL A O 1
ATOM 634 N N . GLU A 1 89 ? -4.075 -18.731 -12.046 1.00 60.41 89 GLU A N 1
ATOM 635 C CA . GLU A 1 89 ? -4.846 -19.528 -13.007 1.00 60.41 89 GLU A CA 1
ATOM 636 C C . GLU A 1 89 ? -4.271 -19.460 -14.434 1.00 60.41 89 GLU A C 1
ATOM 638 O O . GLU A 1 89 ? -4.353 -20.450 -15.164 1.00 60.41 89 GLU A O 1
ATOM 643 N N . ASP A 1 90 ? -3.639 -18.344 -14.815 1.00 56.78 90 ASP A N 1
ATOM 644 C CA . ASP A 1 90 ? -2.997 -18.179 -16.131 1.00 56.78 90 ASP A CA 1
ATOM 645 C C . ASP A 1 90 ? -1.646 -18.913 -16.259 1.00 56.78 90 ASP A C 1
ATOM 647 O O . ASP A 1 90 ? -1.291 -19.342 -17.352 1.00 56.78 90 ASP A O 1
ATOM 651 N N . ASP A 1 91 ? -0.909 -19.132 -15.162 1.00 54.38 91 ASP A N 1
ATOM 652 C CA . ASP A 1 91 ? 0.397 -19.830 -15.180 1.00 54.38 91 ASP A CA 1
ATOM 653 C C . ASP A 1 91 ? 0.256 -21.369 -15.253 1.00 54.38 91 ASP A C 1
ATOM 655 O O . ASP A 1 91 ? 1.239 -22.098 -15.380 1.00 54.38 91 ASP A O 1
ATOM 659 N N . THR A 1 92 ? -0.978 -21.887 -15.180 1.00 54.81 92 THR A N 1
ATOM 660 C CA . THR A 1 92 ? -1.272 -23.334 -15.162 1.00 54.81 92 THR A CA 1
ATOM 661 C C . THR A 1 92 ? -1.874 -23.859 -16.484 1.00 54.81 92 THR A C 1
ATOM 663 O O . THR A 1 92 ? -2.340 -25.001 -16.532 1.00 54.81 92 THR A O 1
ATOM 666 N N . ARG A 1 93 ? -1.887 -23.062 -17.564 1.00 47.78 93 ARG A N 1
ATOM 667 C CA . ARG A 1 93 ? -2.359 -23.450 -18.913 1.00 47.78 93 ARG A CA 1
ATOM 668 C C . ARG A 1 93 ? -1.243 -23.445 -19.950 1.00 47.78 93 ARG A C 1
ATOM 670 O O . ARG A 1 93 ? -1.334 -24.295 -20.865 1.00 47.78 93 ARG A O 1
#

pLDDT: mean 78.86, std 17.36, range [37.72, 97.0]

Radius of gyration: 28.09 Å; chains: 1; bounding box: 50×73×65 Å

Foldseek 3Di:
DDDDPDPPVVVPVVVVVPPPPPPCDPVNVVVVVVVPDDDDDDDLVVLVVLLVVLVVVLVVDPDVVSNVVSVVSNVVSVVVSVVVVVVVVVVVD